Protein AF-A0A7X6UJJ5-F1 (afdb_monomer)

Secondary structure (DSSP, 8-state):
-HHHHHHHHHHTT-TTHHHHHHHHHHHHHHHHHHHHHHHHHHHHHHHHHHHH-TTSTTHHHHHHHHHHHHHIIIIITTHHHHHHHHHHHT--TTTSS-GGGGT--

Nearest PDB structures (foldseek):
  6s1k-assembly1_E  TM=6.307E-01  e=1.194E+00  Escherichia coli str. K-12 substr. MG1655star
  3g7c-assembly1_A  TM=5.851E-01  e=1.126E+00  Homo sapiens
  3u0c-assembly1_A  TM=4.741E-01  e=9.368E+00  Shigella flexneri

pLDDT: mean 91.7, std 6.39, range [62.44, 98.12]

Mean predicted aligned error: 5.03 Å

Radius of gyration: 20.79 Å; Cα contacts (8 Å, |Δi|>4): 68; chains: 1; bounding box: 51×22×62 Å

Solvent-accessible surface area (backbone atoms only — not comparable to full-atom values): 5993 Å² total; per-residue (Å²): 106,67,76,50,53,58,55,48,31,60,77,70,68,40,60,75,54,46,74,73,44,43,66,62,47,50,51,43,48,49,47,52,53,52,48,51,56,34,47,54,50,17,52,56,24,49,55,50,40,74,72,61,38,83,86,36,88,63,29,64,59,31,53,47,41,37,52,50,28,52,48,41,60,71,69,52,49,58,53,42,56,58,52,41,52,57,58,69,68,59,80,54,70,82,78,69,55,61,70,69,71,77,71,70,127

Sequence (105 aa):
GIQMAIGGFFGNGQISMMPLYATRILHATSELICGQLLLEQALAAQKKIDELGADHYDYAFYNGKVNAAKYFARNIMPNIFKTLEVIKDSDTSVLDIAEEAFLIF

Foldseek 3Di:
DLVVLLVVCVVVVVVVLCVVCVVVSVVLVVLVVVLVVLVVLLVVLVVVCVVQDCPDPCNVVSVVSNVVSVCSVPPPNCVSVVSVVVSVVVDCVVVVDDPVVVVDD

Structure (mmCIF, N/CA/C/O backbone):
data_AF-A0A7X6UJJ5-F1
#
_entry.id   AF-A0A7X6UJJ5-F1
#
loop_
_atom_site.group_PDB
_atom_site.id
_atom_site.type_symbol
_atom_site.label_atom_id
_atom_site.label_alt_id
_atom_site.label_comp_id
_atom_site.label_asym_id
_atom_site.label_entity_id
_atom_site.label_seq_id
_atom_site.pdbx_PDB_ins_code
_atom_site.Cartn_x
_atom_site.Cartn_y
_atom_site.Cartn_z
_atom_site.occupancy
_atom_site.B_iso_or_equiv
_atom_site.auth_seq_id
_atom_site.auth_comp_id
_atom_site.auth_asym_id
_atom_site.auth_atom_id
_atom_site.pdbx_PDB_model_num
ATOM 1 N N . GLY A 1 1 ? 11.411 -5.707 0.690 1.00 75.44 1 GLY A N 1
ATOM 2 C CA . GLY A 1 1 ? 10.205 -4.853 0.600 1.00 75.44 1 GLY A CA 1
ATOM 3 C C . GLY A 1 1 ? 10.452 -3.706 -0.360 1.00 75.44 1 GLY A C 1
ATOM 4 O O . GLY A 1 1 ? 11.577 -3.588 -0.827 1.00 75.44 1 GLY A O 1
ATOM 5 N N . ILE A 1 2 ? 9.444 -2.875 -0.642 1.00 81.56 2 ILE A N 1
ATOM 6 C CA . ILE A 1 2 ? 9.529 -1.785 -1.638 1.00 81.56 2 ILE A CA 1
ATOM 7 C C . ILE A 1 2 ? 10.718 -0.837 -1.403 1.00 81.56 2 ILE A C 1
ATOM 9 O O . ILE A 1 2 ? 11.409 -0.468 -2.343 1.00 81.56 2 ILE A O 1
ATOM 13 N N . GLN A 1 3 ? 11.054 -0.577 -0.137 1.00 79.31 3 GLN A N 1
ATOM 14 C CA . GLN A 1 3 ? 12.223 0.215 0.261 1.00 79.31 3 GLN A CA 1
ATOM 15 C C . GLN A 1 3 ? 13.574 -0.445 -0.066 1.00 79.31 3 GLN A C 1
ATOM 17 O O . GLN A 1 3 ? 14.530 0.238 -0.414 1.00 79.31 3 GLN A O 1
ATOM 22 N N . MET A 1 4 ? 13.662 -1.779 -0.027 1.00 84.69 4 MET A N 1
ATOM 23 C CA . MET A 1 4 ? 14.904 -2.482 -0.385 1.00 84.69 4 MET A CA 1
ATOM 24 C C . MET A 1 4 ? 15.157 -2.504 -1.896 1.00 84.69 4 MET A C 1
ATOM 26 O O . MET A 1 4 ? 16.293 -2.721 -2.304 1.00 84.69 4 MET A O 1
ATOM 30 N N . ALA A 1 5 ? 14.129 -2.280 -2.725 1.00 80.88 5 ALA A N 1
ATOM 31 C CA . ALA A 1 5 ? 14.296 -2.264 -4.177 1.00 80.88 5 ALA A CA 1
ATOM 32 C C . ALA A 1 5 ? 15.215 -1.115 -4.629 1.00 80.88 5 ALA A C 1
ATOM 34 O O . ALA A 1 5 ? 16.094 -1.340 -5.454 1.00 80.88 5 ALA A O 1
ATOM 3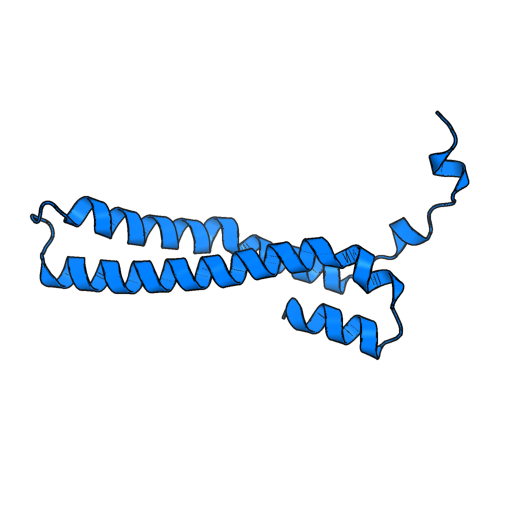5 N N . ILE A 1 6 ? 15.101 0.071 -4.011 1.00 76.00 6 ILE A N 1
ATOM 36 C CA . ILE A 1 6 ? 16.013 1.205 -4.267 1.00 76.00 6 ILE A CA 1
ATOM 37 C C . ILE A 1 6 ? 17.464 0.821 -3.957 1.00 76.00 6 ILE A C 1
ATOM 39 O O . ILE A 1 6 ? 18.356 1.049 -4.773 1.00 76.00 6 ILE A O 1
ATOM 43 N N . GLY A 1 7 ? 17.700 0.215 -2.787 1.00 76.94 7 GLY A N 1
ATOM 44 C CA . GLY A 1 7 ? 19.037 -0.223 -2.379 1.00 76.94 7 GLY A CA 1
ATOM 45 C C . GLY A 1 7 ? 19.625 -1.286 -3.312 1.00 76.94 7 GLY A C 1
ATOM 46 O O . GLY A 1 7 ? 20.819 -1.252 -3.601 1.00 76.94 7 GLY A O 1
ATOM 47 N N . GLY A 1 8 ? 18.780 -2.182 -3.835 1.00 83.00 8 GLY A N 1
ATOM 48 C CA . GLY A 1 8 ? 19.170 -3.190 -4.823 1.00 83.00 8 GLY A CA 1
ATOM 49 C C . GLY A 1 8 ? 19.671 -2.577 -6.131 1.00 83.00 8 GLY A C 1
ATOM 50 O O . GLY A 1 8 ? 20.742 -2.950 -6.603 1.00 83.00 8 GLY A O 1
ATOM 51 N N . PHE A 1 9 ? 18.962 -1.586 -6.679 1.00 82.56 9 PHE A N 1
ATOM 52 C CA . PHE A 1 9 ? 19.395 -0.916 -7.912 1.00 82.56 9 PHE A CA 1
ATOM 53 C C . PHE A 1 9 ? 20.728 -0.183 -7.751 1.00 82.56 9 PHE A C 1
ATOM 55 O O . PHE A 1 9 ? 21.570 -0.245 -8.646 1.00 82.56 9 PHE A O 1
ATOM 62 N N . PHE A 1 10 ? 20.952 0.459 -6.600 1.00 76.94 10 PHE A N 1
ATOM 63 C CA . PHE A 1 10 ? 22.235 1.097 -6.303 1.00 76.94 10 PHE A CA 1
ATOM 64 C C . PHE A 1 10 ? 23.375 0.071 -6.212 1.00 76.94 10 PHE A C 1
ATOM 66 O O . PHE A 1 10 ? 24.410 0.249 -6.850 1.00 76.94 10 PHE A O 1
ATOM 73 N N . GLY A 1 11 ? 23.172 -1.026 -5.473 1.00 81.19 11 GLY A N 1
ATOM 74 C CA . GLY A 1 11 ? 24.177 -2.083 -5.312 1.00 81.19 11 GLY A CA 1
ATOM 75 C C . GLY A 1 11 ? 24.523 -2.817 -6.612 1.00 81.19 11 GLY A C 1
ATOM 76 O O . GLY A 1 11 ? 25.662 -3.239 -6.788 1.00 81.19 11 GLY A O 1
ATOM 77 N N . ASN A 1 12 ? 23.569 -2.913 -7.541 1.00 82.88 12 ASN A N 1
ATOM 78 C CA . ASN A 1 12 ? 23.743 -3.573 -8.838 1.00 82.88 12 ASN A CA 1
ATOM 79 C C . ASN A 1 12 ? 24.251 -2.633 -9.949 1.00 82.88 12 ASN A C 1
ATOM 81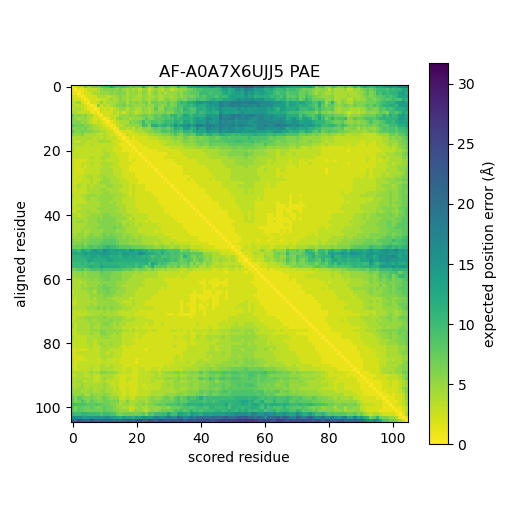 O O . ASN A 1 12 ? 24.347 -3.051 -11.101 1.00 82.88 12 ASN A O 1
ATOM 85 N N . GLY A 1 13 ? 24.534 -1.359 -9.648 1.00 81.81 13 GLY A N 1
ATOM 86 C CA . GLY A 1 13 ? 24.974 -0.372 -10.643 1.00 81.81 13 GLY A CA 1
ATOM 87 C C . GLY A 1 13 ? 23.881 0.096 -11.618 1.00 81.81 13 GLY A C 1
ATOM 88 O O . GLY A 1 13 ? 24.180 0.796 -12.582 1.00 81.81 13 GLY A O 1
ATOM 89 N N . GLN A 1 14 ? 22.609 -0.232 -11.370 1.00 83.56 14 GLN A N 1
ATOM 90 C CA . GLN A 1 14 ? 21.457 0.127 -12.208 1.00 83.56 14 GLN A CA 1
ATOM 91 C C . GLN A 1 14 ? 20.929 1.526 -11.852 1.00 83.56 14 GLN A C 1
ATOM 93 O O . GLN A 1 14 ? 19.774 1.708 -11.468 1.00 83.56 14 GLN A O 1
ATOM 98 N N . ILE A 1 15 ? 21.792 2.540 -11.949 1.00 83.12 15 ILE A N 1
ATOM 99 C CA . ILE A 1 15 ? 21.497 3.899 -11.466 1.00 83.12 15 ILE A CA 1
ATOM 100 C C . ILE A 1 15 ? 20.300 4.524 -12.204 1.00 83.12 15 ILE A C 1
ATOM 102 O O . ILE A 1 15 ? 19.509 5.225 -11.578 1.00 83.12 15 ILE A O 1
ATOM 106 N N . SER A 1 16 ? 20.109 4.225 -13.494 1.00 85.56 16 SER A N 1
ATOM 107 C CA . SER A 1 16 ? 18.978 4.721 -14.299 1.00 85.56 16 SER A CA 1
ATOM 108 C C . SER A 1 16 ? 17.606 4.232 -13.816 1.00 85.56 16 SER A C 1
ATOM 110 O O . SER A 1 16 ? 16.606 4.924 -14.006 1.00 85.56 16 SER A O 1
ATOM 112 N N . MET A 1 17 ? 17.547 3.094 -13.118 1.00 87.75 17 MET A N 1
ATOM 113 C CA . MET A 1 17 ? 16.304 2.552 -12.554 1.00 87.75 17 MET A CA 1
ATOM 114 C C . MET A 1 17 ? 15.802 3.347 -11.352 1.00 87.75 17 MET A C 1
ATOM 116 O O . MET A 1 17 ? 14.607 3.361 -11.055 1.00 87.75 17 MET A O 1
ATOM 120 N N . MET A 1 18 ? 16.707 4.033 -10.657 1.00 86.12 18 MET A N 1
ATOM 121 C CA . MET A 1 18 ? 16.375 4.786 -9.457 1.00 86.12 18 MET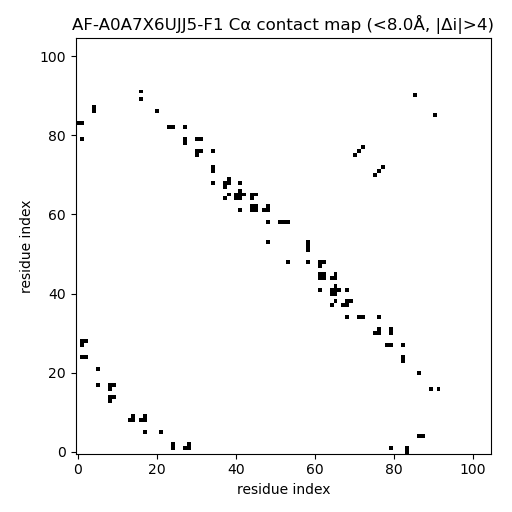 A CA 1
ATOM 122 C C . MET A 1 18 ? 15.402 5.940 -9.742 1.00 86.12 18 MET A C 1
ATOM 124 O O . MET A 1 18 ? 14.328 5.938 -9.138 1.00 86.12 18 MET A O 1
ATOM 128 N N . PRO A 1 19 ? 15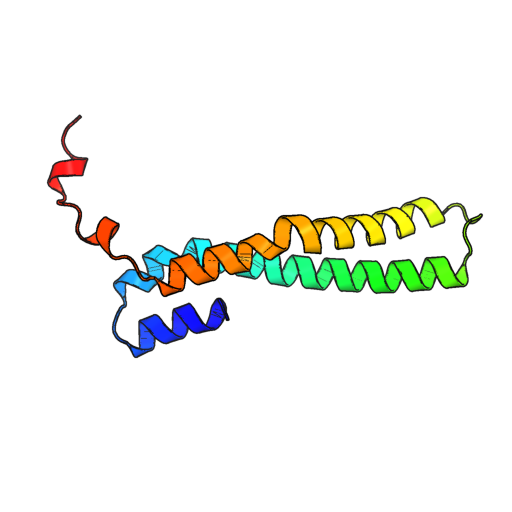.686 6.884 -10.664 1.00 89.75 19 PRO A N 1
ATOM 129 C CA . PRO A 1 19 ? 14.716 7.914 -11.022 1.00 89.75 19 PRO A CA 1
ATOM 130 C C . PRO A 1 19 ? 13.481 7.334 -11.724 1.00 89.75 19 PRO A C 1
ATOM 132 O O . PRO A 1 19 ? 12.385 7.846 -11.506 1.00 89.75 19 PRO A O 1
ATOM 135 N N . LEU A 1 20 ? 13.625 6.244 -12.493 1.00 92.00 20 LEU A N 1
ATOM 136 C CA . LEU A 1 20 ? 12.505 5.609 -13.196 1.00 92.00 20 LEU A CA 1
ATOM 137 C C . LEU A 1 20 ? 11.411 5.111 -12.234 1.00 92.00 20 LEU A C 1
ATOM 139 O O . LEU A 1 20 ? 10.220 5.305 -12.484 1.00 92.00 20 LEU A O 1
ATOM 143 N N . TYR A 1 21 ? 11.799 4.497 -11.114 1.00 92.44 21 TYR A N 1
ATOM 144 C CA . TYR A 1 21 ? 10.855 3.946 -10.136 1.00 92.44 21 TYR A CA 1
ATOM 145 C C . TYR A 1 21 ? 10.648 4.821 -8.889 1.00 92.44 21 TYR A C 1
ATOM 147 O O . TYR A 1 21 ? 9.787 4.498 -8.066 1.00 92.44 21 TYR A O 1
ATOM 155 N N . ALA A 1 22 ? 11.366 5.941 -8.744 1.00 90.56 22 ALA A N 1
ATOM 156 C CA . ALA A 1 22 ? 11.355 6.781 -7.541 1.00 90.56 22 ALA A CA 1
ATOM 157 C C . ALA A 1 22 ? 9.944 7.178 -7.073 1.00 90.56 22 ALA A C 1
ATOM 159 O O . ALA A 1 22 ? 9.592 6.974 -5.911 1.00 90.56 22 ALA A O 1
ATOM 160 N N . THR A 1 23 ? 9.109 7.706 -7.971 1.00 93.12 23 THR A N 1
ATOM 161 C CA . THR A 1 23 ? 7.758 8.190 -7.627 1.00 93.12 23 THR A CA 1
ATOM 162 C C . THR A 1 23 ? 6.8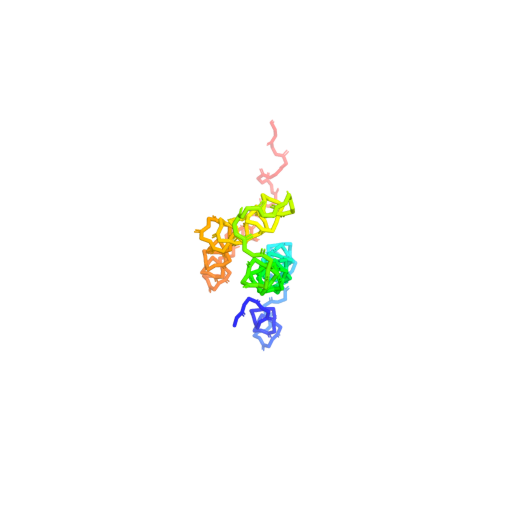12 7.055 -7.239 1.00 93.12 23 THR A C 1
ATOM 164 O O . THR A 1 23 ? 6.017 7.193 -6.311 1.00 93.12 23 THR A O 1
ATOM 167 N N . ARG A 1 24 ? 6.935 5.893 -7.891 1.00 93.44 24 ARG A N 1
ATOM 168 C CA . ARG A 1 24 ? 6.160 4.687 -7.557 1.00 93.44 24 ARG A CA 1
ATOM 169 C C . ARG A 1 24 ? 6.523 4.180 -6.163 1.00 93.44 24 ARG A C 1
ATOM 171 O O . ARG A 1 24 ? 5.642 3.827 -5.384 1.00 93.44 24 ARG A O 1
ATOM 178 N N . ILE A 1 25 ? 7.813 4.196 -5.830 1.00 91.75 25 ILE A N 1
ATOM 179 C CA . ILE A 1 25 ? 8.297 3.789 -4.509 1.00 91.75 25 ILE A CA 1
ATOM 180 C C . ILE A 1 25 ? 7.858 4.792 -3.440 1.00 91.75 25 ILE A C 1
ATOM 182 O O . ILE A 1 25 ? 7.420 4.369 -2.370 1.00 91.75 25 ILE A O 1
ATOM 186 N N . LEU A 1 26 ? 7.897 6.096 -3.733 1.00 93.25 26 LEU A N 1
ATOM 187 C CA . LEU A 1 26 ? 7.380 7.140 -2.846 1.00 93.25 26 LEU A CA 1
ATOM 188 C C . LEU A 1 26 ? 5.909 6.885 -2.490 1.00 93.25 26 LEU A C 1
ATOM 190 O O . LEU A 1 26 ? 5.593 6.751 -1.310 1.00 93.25 26 LEU A O 1
ATOM 194 N N . HIS A 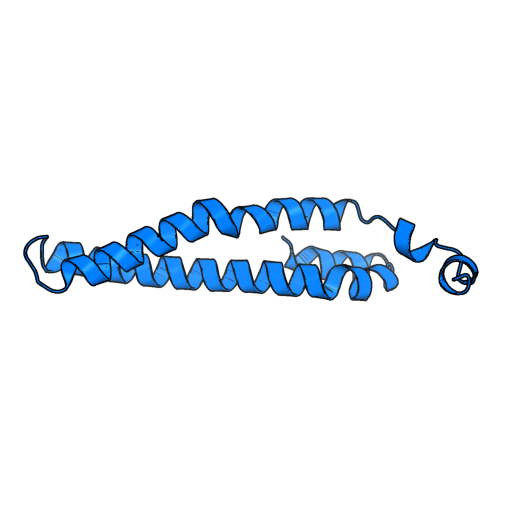1 27 ? 5.032 6.736 -3.487 1.00 94.19 27 HIS A N 1
ATOM 195 C CA . HIS A 1 27 ? 3.604 6.502 -3.251 1.00 94.19 27 HIS A CA 1
ATOM 196 C C . HIS A 1 27 ? 3.337 5.213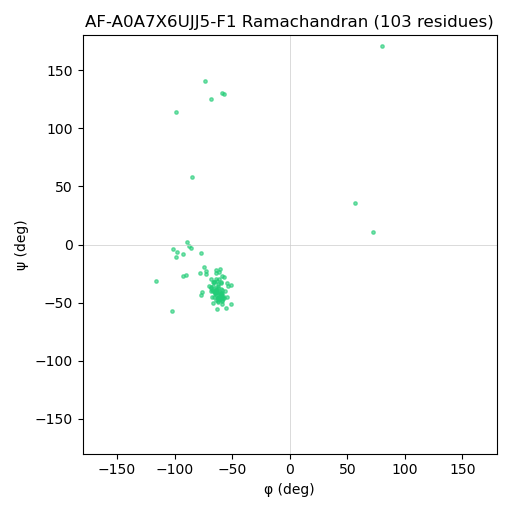 -2.475 1.00 94.19 27 HIS A C 1
ATOM 198 O O . HIS A 1 27 ? 2.620 5.243 -1.478 1.00 94.19 27 HIS A O 1
ATOM 204 N N . ALA A 1 28 ? 3.968 4.099 -2.857 1.00 94.31 28 ALA A N 1
ATOM 205 C CA . ALA A 1 28 ? 3.792 2.835 -2.145 1.00 94.31 28 ALA A CA 1
ATOM 206 C C . ALA A 1 28 ? 4.249 2.913 -0.676 1.00 94.31 28 ALA A C 1
ATOM 208 O O . ALA A 1 28 ? 3.717 2.232 0.199 1.00 94.31 28 ALA A O 1
ATOM 209 N N . THR A 1 29 ? 5.230 3.767 -0.387 1.00 93.06 29 THR A N 1
ATOM 210 C CA . THR A 1 29 ? 5.713 4.003 0.978 1.00 93.06 29 THR A CA 1
ATOM 211 C C . THR A 1 29 ? 4.756 4.879 1.766 1.00 93.06 29 THR A C 1
ATOM 213 O O . THR A 1 29 ? 4.475 4.581 2.925 1.00 93.06 29 THR A O 1
ATOM 216 N N . SER A 1 30 ? 4.208 5.920 1.138 1.00 94.25 30 SER A N 1
ATOM 217 C CA . SER A 1 30 ? 3.137 6.722 1.724 1.00 94.25 30 SER A CA 1
ATOM 218 C C . SER A 1 30 ? 1.921 5.857 2.057 1.00 94.25 30 SER A C 1
ATOM 220 O O . SER A 1 30 ? 1.422 5.932 3.174 1.00 94.25 30 SER A O 1
ATOM 222 N N . GLU A 1 31 ? 1.490 4.979 1.147 1.00 94.81 31 GLU A N 1
ATOM 223 C CA . GLU A 1 31 ? 0.382 4.044 1.383 1.00 94.81 31 GLU A CA 1
ATOM 224 C C . GLU A 1 31 ? 0.651 3.114 2.571 1.00 94.81 31 GLU A C 1
ATOM 226 O O . GLU A 1 31 ? -0.2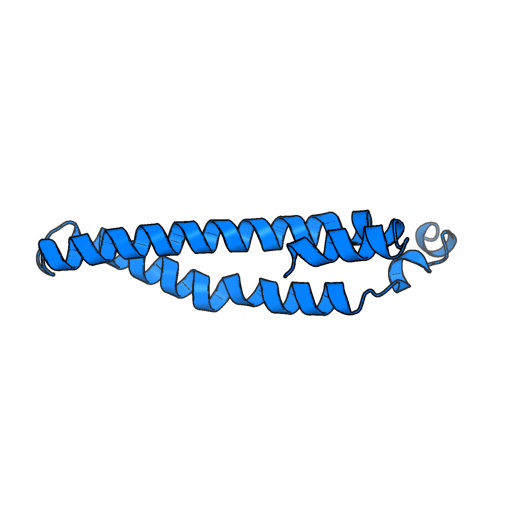40 2.902 3.395 1.00 94.81 31 GLU A O 1
ATOM 231 N N . LEU A 1 32 ? 1.880 2.601 2.699 1.00 93.56 32 LEU A N 1
ATOM 232 C CA . LEU A 1 32 ? 2.278 1.752 3.821 1.00 93.56 32 LEU A CA 1
ATOM 233 C C . LEU A 1 32 ? 2.177 2.496 5.162 1.00 93.56 32 LEU A C 1
ATOM 235 O O . LEU A 1 32 ? 1.575 1.984 6.106 1.00 93.56 32 LEU A O 1
ATOM 239 N N . ILE A 1 33 ? 2.730 3.711 5.237 1.00 94.62 33 ILE A N 1
ATOM 240 C CA . ILE A 1 33 ? 2.714 4.534 6.457 1.00 94.62 33 ILE A CA 1
ATOM 241 C C . ILE A 1 33 ? 1.281 4.955 6.803 1.00 94.62 33 ILE A C 1
ATOM 243 O O . ILE A 1 33 ? 0.857 4.832 7.952 1.00 94.62 33 ILE A O 1
ATOM 247 N N . CYS A 1 34 ? 0.499 5.404 5.819 1.00 95.00 34 CYS A N 1
ATOM 248 C CA . CYS A 1 34 ? -0.908 5.742 6.020 1.00 95.00 34 CYS A CA 1
ATOM 249 C C . CYS A 1 34 ? -1.714 4.532 6.506 1.00 95.00 34 CYS A C 1
ATOM 251 O O . CYS A 1 34 ? -2.521 4.669 7.424 1.00 95.00 34 CYS A O 1
ATOM 253 N N . GLY A 1 35 ? -1.471 3.347 5.939 1.00 96.00 35 GLY A N 1
ATOM 254 C CA . GLY A 1 35 ? -2.095 2.101 6.376 1.00 96.00 35 GLY A CA 1
ATOM 255 C C . GLY A 1 35 ? -1.792 1.785 7.839 1.00 96.00 35 GLY A C 1
ATOM 256 O O . GLY A 1 35 ? -2.712 1.481 8.597 1.00 96.00 35 GLY A O 1
ATOM 257 N N . GLN A 1 36 ? -0.532 1.932 8.258 1.00 96.12 36 GLN A N 1
ATOM 258 C CA . GLN A 1 36 ? -0.136 1.751 9.655 1.00 96.12 36 GLN A CA 1
ATOM 259 C C . GLN A 1 36 ? -0.887 2.718 10.585 1.00 96.12 36 GLN A C 1
ATOM 261 O O . GLN A 1 36 ? -1.528 2.274 11.537 1.00 96.12 36 GLN A O 1
ATOM 266 N N . LEU A 1 37 ? -0.884 4.019 10.280 1.00 97.56 37 LEU A N 1
ATOM 267 C CA . LEU A 1 37 ? -1.552 5.033 11.105 1.00 97.56 37 LEU A CA 1
ATOM 268 C C . LEU A 1 37 ? -3.071 4.813 11.189 1.00 97.56 37 LEU A C 1
ATOM 270 O O . LEU A 1 37 ? -3.675 5.002 12.245 1.00 97.56 37 LEU A O 1
ATOM 274 N N . LEU A 1 38 ? -3.707 4.387 10.094 1.00 97.69 38 LEU A N 1
ATOM 275 C CA . LEU A 1 38 ? -5.134 4.055 10.086 1.00 97.69 38 LEU A CA 1
ATOM 276 C C . LEU A 1 38 ? -5.442 2.846 10.975 1.00 97.69 38 LEU A C 1
ATOM 278 O O . LEU A 1 38 ? -6.442 2.860 11.693 1.00 97.69 38 LEU A O 1
ATOM 282 N N . LEU A 1 39 ? -4.593 1.816 10.958 1.00 97.56 39 LEU A N 1
ATOM 283 C CA . LEU A 1 39 ? -4.748 0.640 11.816 1.00 97.56 39 LEU A CA 1
ATOM 284 C C . LEU A 1 39 ? -4.538 0.980 13.298 1.00 97.56 39 LEU A C 1
ATOM 286 O O . LEU A 1 39 ? -5.302 0.510 14.139 1.00 97.56 39 LEU A O 1
ATOM 290 N N . GLU A 1 40 ? -3.569 1.839 13.621 1.00 98.06 40 GLU A N 1
ATOM 291 C CA . GLU A 1 40 ? -3.357 2.347 14.983 1.00 98.06 40 GLU A CA 1
ATOM 292 C C . GLU A 1 40 ? -4.581 3.128 15.490 1.00 98.06 40 GLU A C 1
ATOM 294 O O . GLU A 1 40 ? -5.067 2.887 16.600 1.00 98.06 40 GLU A O 1
ATOM 299 N N . GLN A 1 41 ? -5.146 4.007 14.654 1.00 97.38 41 GLN A N 1
ATOM 300 C CA . GLN A 1 41 ? -6.381 4.728 14.980 1.00 97.38 41 GLN A CA 1
ATOM 301 C C . GLN A 1 41 ? -7.574 3.783 15.149 1.00 97.38 41 GLN A C 1
ATOM 303 O O . GLN A 1 41 ? -8.373 3.971 16.066 1.00 97.38 41 GLN A O 1
ATOM 308 N N . ALA A 1 42 ? -7.700 2.762 14.301 1.00 98.12 42 ALA A N 1
ATOM 309 C CA . ALA A 1 42 ? -8.757 1.763 14.422 1.00 98.12 42 ALA A CA 1
ATOM 310 C C . ALA A 1 42 ? -8.632 0.944 15.710 1.00 98.12 42 ALA A C 1
ATOM 312 O O . ALA A 1 42 ? -9.644 0.666 16.346 1.00 98.12 42 ALA A O 1
ATOM 313 N N . LEU A 1 43 ? -7.414 0.608 16.139 1.00 97.88 43 LEU A N 1
ATOM 314 C CA . LEU A 1 43 ? -7.188 -0.084 17.407 1.00 97.88 43 LEU A CA 1
ATOM 315 C C . LEU A 1 43 ? -7.609 0.781 18.603 1.00 97.88 43 LEU A C 1
ATOM 317 O O . LEU A 1 43 ? -8.265 0.288 19.519 1.00 97.88 43 LEU A O 1
ATOM 321 N N . ALA A 1 44 ? -7.264 2.071 18.594 1.00 97.56 44 ALA A N 1
ATOM 322 C CA . ALA A 1 44 ? -7.697 3.006 19.631 1.00 97.56 44 ALA A CA 1
ATOM 323 C C . ALA A 1 44 ? -9.224 3.199 19.633 1.00 97.56 44 ALA A C 1
ATOM 325 O O . ALA A 1 44 ? -9.846 3.205 20.694 1.00 97.56 44 ALA A O 1
ATOM 326 N N . ALA A 1 45 ? -9.835 3.305 18.450 1.00 96.94 45 ALA A N 1
ATOM 327 C CA . ALA A 1 45 ? -11.280 3.420 18.289 1.00 96.94 45 ALA A CA 1
ATOM 328 C C . ALA A 1 45 ? -12.018 2.165 18.776 1.00 96.94 45 ALA A C 1
ATOM 330 O O . ALA A 1 45 ? -13.029 2.284 19.461 1.00 96.94 45 ALA A O 1
ATOM 331 N N . GLN A 1 46 ? -11.492 0.971 18.487 1.00 97.31 46 GLN A N 1
ATOM 332 C CA . GLN A 1 46 ? -12.075 -0.283 18.959 1.00 97.31 46 GLN A CA 1
ATOM 333 C C . GLN A 1 46 ? -12.072 -0.358 20.488 1.00 97.31 46 GLN A C 1
ATOM 335 O O . GLN A 1 46 ? -13.110 -0.635 21.074 1.00 97.31 46 GLN A O 1
ATOM 340 N N . LYS A 1 47 ? -10.958 0.003 21.141 1.00 97.06 47 LYS A N 1
ATOM 341 C CA . LYS A 1 47 ? -10.900 0.072 22.611 1.00 97.06 47 LYS A CA 1
ATOM 342 C C . LYS A 1 47 ? -11.967 1.006 23.188 1.00 97.06 47 LYS A C 1
ATOM 344 O O . LYS A 1 47 ? -12.584 0.683 24.194 1.00 97.06 47 LYS A O 1
ATOM 349 N N . LYS A 1 48 ? -12.218 2.148 22.537 1.00 96.25 48 LYS A N 1
ATOM 350 C CA . LYS A 1 48 ? -13.264 3.088 22.967 1.00 96.25 48 LYS A CA 1
ATOM 351 C C . LYS A 1 48 ? -14.673 2.538 22.784 1.00 96.25 48 LYS A C 1
ATOM 353 O O . LYS A 1 48 ? -15.510 2.760 23.650 1.00 96.25 48 LYS A O 1
ATOM 358 N N . ILE A 1 49 ? -14.927 1.799 21.707 1.00 96.06 49 ILE A N 1
ATOM 359 C CA . ILE A 1 49 ? -16.196 1.081 21.521 1.00 96.06 49 ILE A CA 1
ATOM 360 C C . ILE A 1 49 ? -16.399 0.059 22.644 1.00 96.06 49 ILE A C 1
ATOM 362 O O . ILE A 1 49 ? -17.490 -0.007 23.205 1.00 96.06 49 ILE A O 1
ATOM 366 N N . ASP A 1 50 ? -15.355 -0.698 22.982 1.00 95.56 50 ASP A N 1
ATOM 367 C CA . ASP A 1 50 ? -15.418 -1.742 24.008 1.00 95.56 50 ASP A CA 1
ATOM 368 C C . ASP A 1 50 ? -15.666 -1.153 25.417 1.00 95.56 50 ASP A C 1
ATOM 370 O O . ASP A 1 50 ? -16.336 -1.779 26.233 1.00 95.56 50 ASP A O 1
ATOM 374 N N . GLU A 1 51 ? -15.171 0.063 25.693 1.00 94.75 51 GLU A N 1
ATOM 375 C CA . GLU A 1 51 ? -15.395 0.803 26.949 1.00 94.75 51 GLU A CA 1
ATOM 376 C C . GLU A 1 51 ? -16.785 1.460 27.038 1.00 94.75 51 GLU A C 1
ATOM 378 O O . GLU A 1 51 ? -17.411 1.436 28.097 1.00 94.75 51 GLU A O 1
ATOM 383 N N . LEU A 1 52 ? -17.249 2.098 25.957 1.00 92.56 52 LEU A N 1
ATOM 384 C CA . LEU A 1 52 ? -18.451 2.946 25.959 1.00 92.56 52 LEU A CA 1
ATOM 385 C C . LEU A 1 52 ? -19.740 2.177 25.638 1.00 92.56 52 LEU A C 1
ATOM 387 O O . LEU A 1 52 ? -20.823 2.592 26.049 1.00 92.56 52 LEU A O 1
ATOM 391 N N . GLY A 1 53 ? -19.633 1.073 24.895 1.00 88.31 53 GLY A N 1
ATOM 392 C CA . GLY A 1 53 ? -20.776 0.315 24.394 1.00 88.31 53 GLY A CA 1
ATOM 393 C C . GLY A 1 53 ? -21.425 0.921 23.142 1.00 88.31 53 GLY A C 1
ATOM 394 O O . GLY A 1 53 ? -21.106 2.026 22.698 1.00 88.31 53 GLY A O 1
ATOM 395 N N . ALA A 1 54 ? -22.342 0.159 22.540 1.00 88.62 54 ALA A N 1
ATOM 396 C CA . ALA A 1 54 ? -22.957 0.491 21.251 1.00 88.62 54 ALA A CA 1
ATOM 397 C C . ALA A 1 54 ? -23.974 1.644 21.311 1.00 88.62 54 ALA A C 1
ATOM 399 O O . ALA A 1 54 ? -24.209 2.300 20.299 1.00 88.62 54 ALA A O 1
ATOM 400 N N . ASP A 1 55 ? -24.542 1.910 22.487 1.00 92.06 55 ASP A N 1
ATOM 401 C CA . ASP A 1 55 ? -25.581 2.930 22.675 1.00 92.06 55 ASP A CA 1
ATOM 402 C C . ASP A 1 55 ? -25.004 4.338 22.915 1.00 92.06 55 ASP A C 1
ATOM 404 O O . ASP A 1 55 ? -25.745 5.315 23.033 1.00 92.06 55 ASP A O 1
ATOM 408 N N . HIS A 1 56 ? -23.675 4.468 22.994 1.00 94.00 56 HIS A N 1
ATOM 409 C CA . HIS A 1 56 ? -23.012 5.749 23.207 1.00 94.00 56 HIS A CA 1
ATOM 410 C C . HIS A 1 56 ? -23.042 6.620 21.941 1.00 94.00 56 HIS A C 1
ATOM 412 O O . HIS A 1 56 ? -22.812 6.135 20.834 1.00 94.00 56 HIS A O 1
ATOM 418 N N . TYR A 1 57 ? -23.241 7.933 22.091 1.00 92.69 57 TYR A N 1
ATOM 419 C CA . TYR A 1 57 ? -23.355 8.862 20.955 1.00 92.69 57 TYR A CA 1
ATOM 420 C C . TYR A 1 57 ? -22.103 8.880 20.050 1.00 92.69 57 TYR A C 1
ATOM 422 O O . TYR A 1 57 ? -22.222 9.006 18.833 1.00 92.69 57 TYR A O 1
ATOM 430 N N . ASP A 1 58 ? -20.910 8.674 20.622 1.00 94.44 58 ASP A N 1
ATOM 431 C CA . ASP A 1 58 ? -19.645 8.578 19.870 1.00 94.44 58 ASP A CA 1
ATOM 432 C C . ASP A 1 58 ? -19.420 7.234 19.155 1.00 94.44 58 ASP A C 1
ATOM 434 O O . ASP A 1 58 ? -18.462 7.101 18.385 1.00 94.44 58 ASP A O 1
ATOM 438 N N . TYR A 1 59 ? -20.273 6.225 19.371 1.00 95.19 59 TYR A N 1
ATOM 439 C CA . TYR A 1 59 ? -20.099 4.899 18.769 1.00 95.19 59 TYR A CA 1
ATOM 440 C C . TYR A 1 59 ? -19.960 4.984 17.246 1.00 95.19 59 TYR A C 1
ATOM 442 O O . TYR A 1 59 ? -19.050 4.385 16.671 1.00 95.19 59 TYR A O 1
ATOM 450 N N . ALA A 1 60 ? -20.816 5.773 16.588 1.00 95.69 60 ALA A N 1
ATOM 451 C CA . ALA A 1 60 ? -20.811 5.919 15.134 1.00 95.69 60 ALA A CA 1
ATOM 452 C C . ALA A 1 60 ? -19.469 6.454 14.601 1.00 95.69 60 ALA A C 1
ATOM 454 O O . ALA A 1 60 ? -18.978 5.987 13.571 1.00 95.69 60 ALA A O 1
ATOM 455 N N . PHE A 1 61 ? -18.837 7.385 15.323 1.00 95.88 61 PHE A N 1
ATOM 456 C CA . PHE A 1 61 ? -17.539 7.944 14.952 1.00 95.88 61 PHE A CA 1
ATOM 457 C C . PHE A 1 61 ? -16.427 6.892 15.035 1.00 95.88 61 PHE A C 1
ATOM 459 O O . PHE A 1 61 ? -15.686 6.685 14.068 1.00 95.88 61 PHE A O 1
ATOM 466 N N . TYR A 1 62 ? -16.328 6.183 16.164 1.00 97.50 62 TYR A N 1
ATOM 467 C CA . TYR A 1 62 ? -15.309 5.149 16.352 1.00 97.50 62 TYR A CA 1
ATOM 468 C C . TYR A 1 62 ? -15.526 3.950 15.422 1.00 97.50 62 TYR A C 1
ATOM 470 O O . TYR A 1 62 ? -14.571 3.442 14.830 1.00 97.50 62 TYR A O 1
ATOM 478 N N . ASN A 1 63 ? -16.778 3.538 15.218 1.00 97.00 63 ASN A N 1
ATOM 479 C CA . ASN A 1 63 ? -17.137 2.480 14.278 1.00 97.00 63 ASN A CA 1
ATOM 480 C C . ASN A 1 63 ? -16.709 2.857 12.847 1.00 97.00 63 ASN A C 1
ATOM 482 O O . ASN A 1 63 ? -16.099 2.045 12.142 1.00 97.00 63 ASN A O 1
ATOM 486 N N . GLY A 1 64 ? -16.933 4.113 12.448 1.00 97.25 64 GLY A N 1
ATOM 487 C CA . GLY A 1 64 ? -16.466 4.651 11.172 1.00 97.25 64 GLY A CA 1
ATOM 488 C C . GLY A 1 64 ? -14.946 4.551 11.007 1.00 97.25 64 GLY A C 1
ATOM 489 O O . GLY A 1 64 ? -14.474 4.099 9.964 1.00 97.25 64 GLY A O 1
ATOM 490 N N . LYS A 1 65 ? -14.166 4.886 12.045 1.00 97.19 65 LYS A N 1
ATOM 491 C CA . LYS A 1 65 ? -12.694 4.755 12.032 1.00 97.19 65 LYS A CA 1
ATOM 492 C C . LYS A 1 65 ? -12.238 3.312 11.809 1.00 97.19 65 LYS A C 1
ATOM 494 O O . LYS A 1 65 ? -11.364 3.070 10.976 1.00 97.19 65 LYS A O 1
ATOM 499 N N . VAL A 1 66 ? -12.858 2.354 12.500 1.00 97.81 66 VAL A N 1
ATOM 500 C CA . VAL A 1 66 ? -12.545 0.925 12.346 1.00 97.81 66 VAL A CA 1
ATOM 501 C C . VAL A 1 66 ? -12.847 0.446 10.925 1.00 97.81 66 VAL A C 1
ATOM 503 O O . VAL A 1 66 ? -12.022 -0.229 10.304 1.00 97.81 66 VAL A O 1
ATOM 506 N N . ASN A 1 67 ? -14.009 0.807 10.379 1.00 98.00 67 ASN A N 1
ATOM 507 C CA . ASN A 1 67 ? -14.397 0.390 9.032 1.00 98.00 67 ASN A CA 1
ATOM 508 C C . ASN A 1 67 ? -13.567 1.067 7.934 1.00 98.00 67 ASN A C 1
ATOM 510 O O . ASN A 1 67 ? -13.200 0.403 6.964 1.00 98.00 67 ASN A O 1
ATOM 514 N N . ALA A 1 68 ? -13.187 2.335 8.107 1.00 97.69 68 ALA A N 1
ATOM 515 C CA . ALA A 1 68 ? -12.292 3.028 7.184 1.00 97.69 68 ALA A CA 1
ATOM 516 C C . ALA A 1 68 ? -10.924 2.332 7.091 1.00 97.69 68 ALA A C 1
ATOM 518 O O . ALA A 1 68 ? -10.435 2.072 5.990 1.00 97.69 68 ALA A O 1
ATOM 519 N N . ALA A 1 69 ? -10.335 1.950 8.230 1.00 98.00 69 ALA A N 1
ATOM 520 C CA . ALA A 1 69 ? -9.069 1.220 8.245 1.00 98.00 69 ALA A CA 1
ATOM 521 C C . ALA A 1 69 ? -9.188 -0.164 7.585 1.00 98.00 69 ALA A C 1
ATOM 523 O O . ALA A 1 69 ? -8.325 -0.548 6.793 1.00 98.00 69 ALA A O 1
ATOM 524 N N . LYS A 1 70 ? -10.286 -0.895 7.840 1.00 97.69 70 LYS A N 1
ATOM 525 C CA . LYS A 1 70 ? -10.568 -2.178 7.170 1.00 97.69 70 LYS A CA 1
ATOM 526 C C . LYS A 1 70 ? -10.665 -2.019 5.654 1.00 97.69 70 LYS A C 1
ATOM 528 O O . LYS A 1 70 ? -10.096 -2.835 4.929 1.00 97.69 70 LYS A O 1
ATOM 533 N N . TYR A 1 71 ? -11.367 -0.990 5.179 1.00 97.75 71 TYR A N 1
ATOM 534 C CA . TYR A 1 71 ? -11.486 -0.708 3.751 1.00 97.75 71 TYR A CA 1
ATOM 535 C C . TYR A 1 71 ? -10.119 -0.403 3.138 1.00 97.75 71 TYR A C 1
ATOM 537 O O . TYR A 1 71 ? -9.754 -1.032 2.146 1.00 97.75 71 TYR A O 1
ATOM 545 N N . PHE A 1 72 ? -9.340 0.492 3.753 1.00 97.44 72 PHE A N 1
ATOM 546 C CA . PHE A 1 72 ? -8.016 0.867 3.259 1.00 97.44 72 PHE A CA 1
ATOM 547 C C . PHE A 1 72 ? -7.080 -0.345 3.157 1.00 97.44 72 PHE A C 1
ATOM 549 O O . PHE A 1 72 ? -6.485 -0.582 2.106 1.00 97.44 72 PHE A O 1
ATOM 556 N N . ALA A 1 73 ? -7.017 -1.164 4.211 1.00 96.25 73 ALA A N 1
ATOM 557 C CA . ALA A 1 73 ? -6.171 -2.354 4.254 1.00 96.25 73 ALA A CA 1
ATOM 558 C C . ALA A 1 73 ? -6.558 -3.410 3.205 1.00 96.25 73 ALA A C 1
ATOM 560 O O . ALA A 1 73 ? -5.696 -4.141 2.723 1.00 96.25 73 ALA A O 1
ATOM 561 N N . ARG A 1 74 ? -7.846 -3.507 2.853 1.00 96.00 74 ARG A N 1
ATOM 562 C CA . ARG A 1 74 ? -8.352 -4.513 1.906 1.00 96.00 74 ARG A CA 1
ATOM 563 C C . ARG A 1 74 ? -8.409 -4.049 0.455 1.00 96.00 74 ARG A C 1
ATOM 565 O O . ARG A 1 74 ? -8.349 -4.899 -0.422 1.00 96.00 74 ARG A O 1
ATOM 572 N N . ASN A 1 75 ? -8.551 -2.750 0.202 1.00 96.19 75 ASN A N 1
ATOM 573 C CA . ASN A 1 75 ? -8.825 -2.232 -1.144 1.00 96.19 75 ASN A CA 1
ATOM 574 C C . ASN A 1 75 ? -7.700 -1.356 -1.693 1.00 96.19 75 ASN A C 1
ATOM 576 O O . ASN A 1 75 ? -7.500 -1.325 -2.901 1.00 96.19 75 ASN A O 1
ATOM 580 N N . ILE A 1 76 ? -6.975 -0.641 -0.828 1.00 95.38 76 ILE A N 1
ATOM 581 C CA . ILE A 1 76 ? -5.949 0.316 -1.258 1.00 95.38 76 ILE A CA 1
ATOM 582 C C . ILE A 1 76 ? -4.562 -0.292 -1.081 1.00 95.38 76 ILE A C 1
ATOM 584 O O . ILE A 1 76 ? -3.832 -0.474 -2.051 1.00 95.38 76 ILE A O 1
ATOM 588 N N . MET A 1 77 ? -4.243 -0.706 0.147 1.00 93.94 77 MET A N 1
ATOM 589 C CA . MET A 1 77 ? -2.930 -1.236 0.521 1.00 93.94 77 MET A CA 1
ATOM 590 C C . MET A 1 77 ? -2.431 -2.415 -0.345 1.00 93.94 77 MET A C 1
ATOM 592 O O . MET A 1 77 ? -1.223 -2.489 -0.579 1.00 93.94 77 MET A O 1
ATOM 596 N N . PRO A 1 78 ? -3.280 -3.324 -0.877 1.00 94.50 78 PRO A N 1
ATOM 597 C CA . PRO A 1 78 ? -2.794 -4.403 -1.738 1.00 94.50 78 PRO A CA 1
ATOM 598 C C . PRO A 1 78 ? -2.090 -3.936 -3.024 1.00 94.50 78 PRO A C 1
ATOM 600 O O . PRO A 1 78 ? -1.271 -4.679 -3.566 1.00 94.50 78 PRO A O 1
ATOM 603 N N . ASN A 1 79 ? -2.330 -2.703 -3.490 1.00 92.50 79 ASN A N 1
ATOM 604 C CA . ASN A 1 79 ? -1.655 -2.141 -4.669 1.00 92.50 79 ASN A CA 1
ATOM 605 C C . ASN A 1 79 ? -0.131 -2.031 -4.499 1.00 92.50 79 ASN A C 1
ATOM 607 O O . ASN A 1 79 ? 0.608 -2.070 -5.490 1.00 92.50 79 ASN A O 1
ATOM 611 N N . ILE A 1 80 ? 0.357 -1.969 -3.256 1.00 94.69 80 ILE A N 1
ATOM 612 C CA . ILE A 1 80 ? 1.789 -1.989 -2.937 1.00 94.69 80 ILE A CA 1
ATOM 613 C C . ILE A 1 80 ? 2.442 -3.272 -3.467 1.00 94.69 80 ILE A C 1
ATOM 615 O O . ILE A 1 80 ? 3.556 -3.217 -3.988 1.00 94.69 80 ILE A O 1
ATOM 619 N N . PHE A 1 81 ? 1.762 -4.422 -3.377 1.00 93.31 81 PHE A N 1
ATOM 620 C CA . PHE A 1 81 ? 2.308 -5.699 -3.848 1.00 93.31 81 PHE A CA 1
ATOM 621 C C . PHE A 1 81 ? 2.450 -5.720 -5.365 1.00 93.31 81 PHE A C 1
ATOM 623 O O . PHE A 1 81 ? 3.523 -6.046 -5.864 1.00 93.31 81 PHE A O 1
ATOM 630 N N . LYS A 1 82 ? 1.419 -5.265 -6.084 1.00 93.44 82 LYS A N 1
ATOM 631 C CA . LYS A 1 82 ? 1.475 -5.103 -7.542 1.00 93.44 82 LYS A CA 1
ATOM 632 C C . LYS A 1 82 ? 2.622 -4.175 -7.949 1.00 93.44 82 LYS A C 1
ATOM 634 O O . LYS A 1 82 ? 3.395 -4.490 -8.846 1.00 93.44 82 LYS A O 1
ATOM 639 N N . THR A 1 83 ? 2.757 -3.036 -7.270 1.00 94.00 83 THR A N 1
ATOM 640 C CA . THR A 1 83 ? 3.842 -2.081 -7.539 1.00 94.00 83 THR A CA 1
ATOM 641 C C . THR A 1 83 ? 5.213 -2.712 -7.295 1.00 94.00 83 THR A C 1
ATOM 643 O O . THR A 1 83 ? 6.130 -2.523 -8.089 1.00 94.00 83 THR A O 1
ATOM 646 N N . LEU A 1 84 ? 5.356 -3.500 -6.227 1.00 92.56 84 LEU A N 1
ATOM 647 C CA . LEU A 1 84 ? 6.589 -4.222 -5.925 1.00 92.56 84 LEU A CA 1
ATOM 648 C C . LEU A 1 84 ? 6.941 -5.256 -7.002 1.00 92.56 84 LEU A C 1
ATOM 650 O O . LEU A 1 84 ? 8.117 -5.390 -7.325 1.00 92.56 84 LEU A O 1
ATOM 654 N N . GLU A 1 85 ? 5.962 -5.986 -7.534 1.00 93.56 85 GLU A N 1
ATOM 655 C CA . GLU A 1 85 ? 6.183 -6.939 -8.629 1.00 93.56 85 GLU A CA 1
ATOM 656 C C . GLU A 1 85 ? 6.691 -6.234 -9.887 1.00 93.56 85 GLU A C 1
ATOM 658 O O . GLU A 1 85 ? 7.720 -6.632 -10.423 1.00 93.56 85 GLU A O 1
ATOM 663 N N . VAL A 1 86 ? 6.055 -5.125 -10.279 1.00 93.00 86 VAL A N 1
ATOM 664 C CA . VAL A 1 86 ? 6.489 -4.310 -11.427 1.00 93.00 86 VAL A CA 1
ATOM 665 C C . VAL A 1 86 ? 7.912 -3.780 -11.240 1.00 93.00 86 VAL A C 1
ATOM 667 O O . VAL A 1 86 ? 8.711 -3.813 -12.165 1.00 93.00 86 VAL A O 1
ATOM 670 N N . ILE A 1 87 ? 8.261 -3.305 -10.041 1.00 91.62 87 ILE A N 1
ATOM 671 C CA . ILE A 1 87 ? 9.622 -2.817 -9.772 1.00 91.62 87 ILE A CA 1
ATOM 672 C C . ILE A 1 87 ? 10.644 -3.955 -9.865 1.00 91.62 87 ILE A C 1
ATOM 674 O O . ILE A 1 87 ? 11.743 -3.742 -10.363 1.00 91.62 87 ILE A O 1
ATOM 678 N N . LYS A 1 88 ? 10.309 -5.156 -9.380 1.00 89.75 88 LYS A N 1
ATOM 679 C CA . LYS A 1 88 ? 11.215 -6.313 -9.436 1.00 89.75 88 LYS A CA 1
ATOM 680 C C . LYS A 1 88 ? 11.476 -6.782 -10.861 1.00 89.75 88 LYS A C 1
ATOM 682 O O . LYS A 1 88 ? 12.599 -7.194 -11.135 1.00 89.75 88 LYS A O 1
ATOM 687 N N . ASP A 1 89 ? 10.474 -6.698 -11.731 1.00 91.94 89 ASP A N 1
ATOM 688 C CA . ASP A 1 89 ? 10.612 -7.015 -13.156 1.00 91.94 89 ASP A CA 1
ATOM 689 C C . ASP A 1 89 ? 11.701 -6.161 -13.831 1.00 91.94 89 ASP A C 1
ATOM 691 O O . ASP A 1 89 ? 12.398 -6.630 -14.722 1.00 91.94 89 ASP A O 1
ATOM 695 N N . SER A 1 90 ? 11.951 -4.952 -13.306 1.00 88.38 90 SER A N 1
ATOM 696 C CA . SER A 1 90 ? 13.084 -4.092 -13.685 1.00 88.38 90 SER A CA 1
ATOM 697 C C . SER A 1 90 ? 13.145 -3.771 -15.181 1.00 88.38 90 SER A C 1
ATOM 699 O O . SER A 1 90 ? 14.231 -3.649 -15.747 1.00 88.38 90 SER A O 1
ATOM 701 N N . ASP A 1 91 ? 11.980 -3.618 -15.808 1.00 91.31 91 ASP A N 1
ATOM 702 C CA . ASP A 1 91 ? 11.865 -3.322 -17.232 1.00 91.31 91 ASP A CA 1
ATOM 703 C C . ASP A 1 91 ? 12.611 -2.031 -17.617 1.00 91.31 91 ASP A C 1
ATOM 705 O O . ASP A 1 91 ? 12.440 -0.982 -16.981 1.00 91.31 91 ASP A O 1
ATOM 709 N N . THR A 1 92 ? 13.440 -2.128 -18.661 1.00 91.94 92 THR A N 1
ATOM 710 C CA . THR A 1 92 ? 14.224 -1.030 -19.247 1.00 91.94 92 THR A CA 1
ATOM 711 C C . THR A 1 92 ? 13.561 -0.430 -20.473 1.00 91.94 92 THR A C 1
ATOM 713 O O . THR A 1 92 ? 14.064 0.579 -20.952 1.00 91.94 92 THR A O 1
ATOM 716 N N . SER A 1 93 ? 12.457 -0.995 -20.978 1.00 93.75 93 SER A N 1
ATOM 717 C CA . SER A 1 93 ? 11.931 -0.672 -22.311 1.00 93.75 93 SER A CA 1
ATOM 718 C C . SER A 1 93 ? 11.757 0.827 -22.572 1.00 93.75 93 SER A C 1
ATOM 720 O O . SER A 1 93 ? 12.010 1.296 -23.676 1.00 93.75 93 SER A O 1
ATOM 722 N N . VAL A 1 94 ? 11.387 1.600 -21.546 1.00 91.38 94 VAL A N 1
ATOM 723 C CA . VAL A 1 94 ? 11.233 3.060 -21.629 1.00 91.38 94 VAL A CA 1
ATOM 724 C C . VAL A 1 94 ? 12.557 3.810 -21.815 1.00 91.38 94 VAL A C 1
ATOM 726 O O . VAL A 1 94 ? 12.575 4.879 -22.415 1.00 91.38 94 VAL A O 1
ATOM 729 N N . LEU A 1 95 ? 13.658 3.264 -21.298 1.00 91.06 95 LEU A N 1
ATOM 730 C CA . LEU A 1 95 ? 15.012 3.798 -21.449 1.00 91.06 95 LEU A CA 1
ATOM 731 C C . LEU A 1 95 ? 15.599 3.473 -22.828 1.00 91.06 95 LEU A C 1
ATOM 733 O O . LEU A 1 95 ? 16.480 4.191 -23.289 1.00 91.06 95 LEU A O 1
ATOM 737 N N . ASP A 1 96 ? 15.104 2.413 -23.469 1.00 91.94 96 ASP A N 1
ATOM 738 C CA . ASP A 1 96 ? 15.577 1.931 -24.769 1.00 91.94 96 ASP A CA 1
ATOM 739 C C . ASP A 1 96 ? 14.863 2.614 -25.956 1.00 91.94 96 ASP A C 1
ATOM 741 O O . ASP A 1 96 ? 15.157 2.322 -27.118 1.00 91.94 96 ASP A O 1
ATOM 745 N N . ILE A 1 97 ? 13.913 3.523 -25.693 1.00 93.50 97 ILE A N 1
ATOM 746 C CA . ILE A 1 97 ? 13.193 4.265 -26.736 1.00 93.50 97 ILE A CA 1
ATOM 747 C C . ILE A 1 97 ? 14.154 5.238 -27.427 1.00 93.50 97 ILE A C 1
ATOM 749 O O . ILE A 1 97 ? 14.758 6.095 -26.784 1.00 93.50 97 ILE A O 1
ATOM 753 N N . ALA A 1 98 ? 14.243 5.136 -28.755 1.00 94.44 98 ALA A N 1
ATOM 754 C CA . ALA A 1 98 ? 14.987 6.078 -29.585 1.00 94.44 98 ALA A CA 1
ATOM 755 C C . ALA A 1 98 ? 14.443 7.507 -29.406 1.00 94.44 98 ALA A C 1
ATOM 757 O O . ALA A 1 98 ? 13.233 7.725 -29.502 1.00 94.44 98 ALA A O 1
ATOM 758 N N . GLU A 1 99 ? 15.318 8.483 -29.152 1.00 91.38 99 GLU A N 1
ATOM 759 C CA . GLU A 1 99 ? 14.918 9.862 -28.836 1.00 91.38 99 GLU A CA 1
ATOM 760 C C . GLU A 1 99 ? 14.103 10.499 -29.973 1.00 91.38 99 GLU A C 1
ATOM 762 O O . GLU A 1 99 ? 13.147 11.236 -29.725 1.00 91.38 99 GLU A O 1
ATOM 767 N N . GLU A 1 100 ? 14.398 10.130 -31.223 1.00 93.75 100 GLU A N 1
ATOM 768 C CA . GLU A 1 100 ? 13.676 10.582 -32.412 1.00 93.75 100 GLU A CA 1
ATOM 769 C C . GLU A 1 100 ? 12.184 10.225 -32.366 1.00 93.75 100 GLU A C 1
ATOM 771 O O . GLU A 1 100 ? 11.366 10.946 -32.939 1.00 93.75 100 GLU A O 1
ATOM 776 N N . ALA A 1 101 ? 11.804 9.162 -31.645 1.00 91.94 101 ALA A N 1
ATOM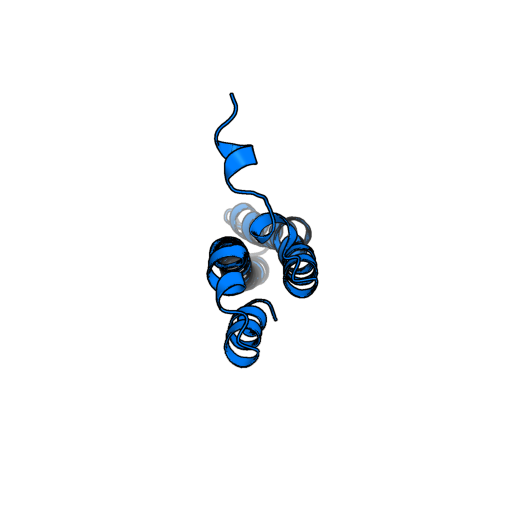 777 C CA . ALA A 1 101 ? 10.407 8.773 -31.469 1.00 91.94 101 ALA A CA 1
ATOM 778 C C . ALA A 1 101 ? 9.581 9.826 -30.705 1.00 91.94 101 ALA A C 1
ATOM 780 O O . ALA A 1 101 ? 8.361 9.852 -30.848 1.00 91.94 101 ALA A O 1
ATOM 781 N N . PHE A 1 102 ? 10.220 10.705 -29.923 1.00 90.94 102 PHE A N 1
ATOM 782 C CA . PHE A 1 102 ? 9.553 11.785 -29.184 1.00 90.94 102 PHE A CA 1
ATOM 783 C C . PHE A 1 102 ? 9.504 13.118 -29.945 1.00 90.94 102 PHE A C 1
ATOM 785 O O . PHE A 1 102 ? 8.858 14.058 -29.482 1.00 90.94 102 PHE A O 1
ATOM 792 N N . LEU A 1 103 ? 10.189 13.224 -31.089 1.00 90.88 103 LEU A N 1
ATOM 793 C CA . LEU A 1 103 ? 10.328 14.472 -31.851 1.00 90.88 103 LEU A CA 1
ATOM 794 C C . LEU A 1 103 ? 9.354 14.581 -33.035 1.00 90.88 103 LEU A C 1
ATOM 796 O O . LEU A 1 103 ? 9.245 15.650 -33.637 1.00 90.88 103 LEU A O 1
ATOM 800 N N . ILE A 1 104 ? 8.662 13.494 -33.384 1.00 76.31 104 ILE A N 1
ATOM 801 C CA . ILE A 1 104 ? 7.736 13.438 -34.519 1.00 76.31 104 ILE A CA 1
ATOM 802 C C . ILE A 1 104 ? 6.303 13.619 -33.994 1.00 76.31 104 ILE A C 1
ATOM 804 O O . ILE A 1 104 ? 5.800 12.763 -33.267 1.00 76.31 104 ILE A O 1
ATOM 808 N N . PHE A 1 105 ? 5.666 14.733 -34.371 1.00 62.44 105 PHE A N 1
ATOM 809 C CA . PHE A 1 105 ? 4.253 15.051 -34.119 1.00 62.44 105 PHE A CA 1
ATOM 810 C C . PHE A 1 105 ? 3.452 15.017 -35.421 1.00 62.44 105 PHE A C 1
ATOM 812 O O . PHE A 1 105 ? 3.993 15.491 -36.448 1.00 62.44 105 PHE A O 1
#